Protein AF-B3QV83-F1 (afdb_monomer_lite)

Foldseek 3Di:
DPPPDLDDPVLVVLLVVLVVVLVVLVVVLVVQLVVLVVVLCVPQVDDQDDDPPDDPVRSVVVSVVSVVVSVVVSVVSNVVSVVVSVVVNVVSVVSNVVSVVSNVVVVVVVVVVVVVVD

Secondary structure (DSSP, 8-state):
-----SS-HHHHHHHHHHHHHHHHHHHHHHHHHHHHHHHHHHHH-PPP---TTS-HHHHHHHHHHHHHHHHHHHHHHHHHHHHHHHHHHHHHHHHHHHHHHHHHHHHHHHHHHHHTT-

Radius of gyration: 26.84 Å; chains: 1; bounding box: 63×29×76 Å

Structure (mmCIF, N/CA/C/O backbone):
data_AF-B3QV83-F1
#
_entry.id   AF-B3QV83-F1
#
loop_
_atom_site.group_PDB
_atom_site.id
_atom_site.type_symbol
_atom_site.label_atom_id
_atom_site.label_alt_id
_atom_site.label_comp_id
_atom_site.label_asym_id
_atom_site.label_entity_id
_atom_site.label_seq_id
_atom_site.pdbx_PDB_ins_code
_atom_site.Cartn_x
_atom_site.Cartn_y
_atom_site.Cartn_z
_atom_site.occupancy
_atom_site.B_iso_or_equiv
_atom_site.auth_seq_id
_atom_site.auth_comp_id
_atom_site.auth_asym_id
_atom_site.auth_atom_id
_atom_site.pdbx_PDB_model_num
ATOM 1 N N . MET A 1 1 ? 25.193 2.861 -41.547 1.00 38.16 1 MET A N 1
ATOM 2 C CA . MET A 1 1 ? 25.424 3.152 -40.115 1.00 38.16 1 MET A CA 1
ATOM 3 C C . MET A 1 1 ? 24.507 2.248 -39.310 1.00 38.16 1 MET A C 1
ATOM 5 O O . MET A 1 1 ? 23.304 2.331 -39.506 1.00 38.16 1 MET A O 1
ATOM 9 N N . LYS A 1 2 ? 25.043 1.333 -38.491 1.00 39.75 2 LYS A N 1
ATOM 10 C CA . LYS A 1 2 ? 24.214 0.571 -37.547 1.00 39.75 2 LYS A CA 1
ATOM 11 C C . LYS A 1 2 ? 23.797 1.547 -36.452 1.00 39.75 2 LYS A C 1
ATOM 13 O O . LYS A 1 2 ? 24.655 1.988 -35.692 1.00 39.75 2 LYS A O 1
ATOM 18 N N . THR A 1 3 ? 22.522 1.916 -36.405 1.00 45.28 3 THR A N 1
ATOM 19 C CA . THR A 1 3 ? 21.907 2.507 -35.216 1.00 45.28 3 THR A CA 1
ATOM 20 C C . THR A 1 3 ? 22.131 1.510 -34.094 1.00 45.28 3 THR A C 1
ATOM 22 O O . THR A 1 3 ? 21.501 0.461 -34.031 1.00 45.28 3 THR A O 1
ATOM 25 N N . SER A 1 4 ? 23.147 1.769 -33.280 1.00 53.59 4 SER A N 1
ATOM 26 C CA . SER A 1 4 ? 23.430 0.946 -32.124 1.00 53.59 4 SER A CA 1
ATOM 27 C C . SER A 1 4 ? 22.282 1.213 -31.152 1.00 53.59 4 SER A C 1
ATOM 29 O O . SER A 1 4 ? 22.175 2.306 -30.600 1.00 53.59 4 SER A O 1
ATOM 31 N N . THR A 1 5 ? 21.348 0.269 -31.073 1.00 60.72 5 THR A N 1
ATOM 32 C CA . THR A 1 5 ? 20.105 0.377 -30.309 1.00 60.72 5 THR A CA 1
ATOM 33 C C . THR A 1 5 ? 20.434 0.655 -28.849 1.00 60.72 5 THR A C 1
ATOM 35 O O . THR A 1 5 ? 21.227 -0.075 -28.252 1.00 60.72 5 THR A O 1
ATOM 38 N N . ILE A 1 6 ? 19.881 1.752 -28.308 1.00 77.56 6 ILE A N 1
ATOM 39 C CA . ILE A 1 6 ? 20.177 2.265 -26.958 1.00 77.56 6 ILE A CA 1
ATOM 40 C C . ILE A 1 6 ? 19.925 1.192 -25.895 1.00 77.56 6 ILE A C 1
ATOM 42 O O . ILE A 1 6 ? 20.788 0.948 -25.055 1.00 77.56 6 ILE A O 1
ATOM 46 N N . LEU A 1 7 ? 18.794 0.508 -26.032 1.00 83.44 7 LEU A N 1
ATOM 47 C CA . LEU A 1 7 ? 18.431 -0.720 -25.341 1.00 83.44 7 LEU A CA 1
ATOM 48 C C . LEU A 1 7 ? 18.154 -1.803 -26.387 1.00 83.44 7 LEU A C 1
ATOM 50 O O . LEU A 1 7 ? 17.688 -1.494 -27.488 1.00 83.44 7 LEU A O 1
ATOM 54 N N . SER A 1 8 ? 18.420 -3.059 -26.042 1.00 88.56 8 SER A N 1
ATOM 55 C CA . SER A 1 8 ? 17.972 -4.217 -26.822 1.00 88.56 8 SER A CA 1
ATOM 56 C C . SER A 1 8 ? 16.443 -4.333 -26.835 1.00 88.56 8 SER A C 1
ATOM 58 O O . SER A 1 8 ? 15.758 -3.793 -25.965 1.00 88.56 8 SER A O 1
ATOM 60 N N . ASP A 1 9 ? 15.890 -5.081 -27.792 1.00 88.44 9 ASP A N 1
ATOM 61 C CA . ASP A 1 9 ? 14.439 -5.307 -27.875 1.00 88.44 9 ASP A CA 1
ATOM 62 C C . ASP A 1 9 ? 13.879 -5.963 -26.600 1.00 88.44 9 ASP A C 1
ATOM 64 O O . ASP A 1 9 ? 12.792 -5.609 -26.142 1.00 88.44 9 ASP A O 1
ATOM 68 N N . SER A 1 10 ? 14.647 -6.862 -25.973 1.00 89.44 10 SER A N 1
ATOM 69 C CA . SER A 1 10 ? 14.299 -7.467 -24.683 1.00 89.44 10 SER A CA 1
ATOM 70 C C . SER A 1 10 ? 14.291 -6.461 -23.532 1.00 89.44 10 SER A C 1
ATOM 72 O O . SER A 1 10 ? 13.406 -6.518 -22.686 1.00 89.44 10 SER A O 1
ATOM 74 N N . GLU A 1 11 ? 15.239 -5.522 -23.501 1.00 89.94 11 GLU A N 1
ATOM 75 C CA . GLU A 1 11 ? 15.284 -4.474 -22.471 1.00 89.94 11 GLU A CA 1
ATOM 76 C C . GLU A 1 11 ? 14.153 -3.455 -22.663 1.00 89.94 11 GLU A C 1
ATOM 78 O O . GLU A 1 11 ? 13.557 -3.005 -21.688 1.00 89.94 11 GLU A O 1
ATOM 83 N N . TRP A 1 12 ? 13.792 -3.134 -23.910 1.00 91.56 12 TRP A N 1
ATOM 84 C CA . TRP A 1 12 ? 12.612 -2.317 -24.203 1.00 91.56 12 TRP A CA 1
ATOM 85 C C . TRP A 1 12 ? 11.315 -2.983 -23.761 1.00 91.56 12 TRP A C 1
ATOM 87 O O . TRP A 1 12 ? 10.416 -2.309 -23.253 1.00 91.56 12 TRP A O 1
ATOM 97 N N . HIS A 1 13 ? 11.203 -4.291 -23.980 1.00 90.94 13 HIS A N 1
ATOM 98 C CA . HIS A 1 13 ? 10.054 -5.061 -23.535 1.00 90.94 13 HIS A CA 1
ATOM 99 C C . HIS A 1 13 ? 9.966 -5.092 -22.005 1.00 90.94 13 HIS A C 1
ATOM 101 O O . HIS A 1 13 ? 8.907 -4.781 -21.460 1.00 90.94 13 HIS A O 1
ATOM 107 N N . ASP A 1 14 ? 11.078 -5.372 -21.316 1.00 90.56 14 ASP A N 1
ATOM 108 C CA . ASP A 1 14 ? 11.117 -5.375 -19.850 1.00 90.56 14 ASP A CA 1
ATOM 109 C C . ASP A 1 14 ? 10.786 -3.992 -19.274 1.00 90.56 14 ASP A C 1
ATOM 111 O O . ASP A 1 14 ? 9.914 -3.894 -18.418 1.00 90.56 14 ASP A O 1
ATOM 115 N N . LEU A 1 15 ? 11.367 -2.905 -19.798 1.00 89.44 15 LEU A N 1
ATOM 116 C CA . LEU A 1 15 ? 11.046 -1.539 -19.364 1.00 89.44 15 LEU A CA 1
ATOM 117 C C . LEU A 1 15 ? 9.541 -1.238 -19.454 1.00 89.44 15 LEU A C 1
ATOM 119 O O . LEU A 1 15 ? 8.960 -0.707 -18.506 1.00 89.44 15 LEU A O 1
ATOM 123 N N . ARG A 1 16 ? 8.888 -1.602 -20.568 1.00 89.00 16 ARG A N 1
ATOM 124 C CA . ARG A 1 16 ? 7.430 -1.436 -20.706 1.00 89.00 16 ARG A CA 1
ATOM 125 C C . ARG A 1 16 ? 6.666 -2.279 -19.689 1.00 89.00 16 ARG A C 1
ATOM 127 O O . ARG A 1 16 ? 5.724 -1.759 -19.096 1.00 89.00 16 ARG A O 1
ATOM 134 N N . SER A 1 17 ? 7.081 -3.528 -19.460 1.00 91.88 17 SER A N 1
ATOM 135 C CA . SER A 1 17 ? 6.470 -4.403 -18.449 1.00 91.88 17 SER A CA 1
ATOM 136 C C . SER A 1 17 ? 6.584 -3.799 -17.051 1.00 91.88 17 SER A C 1
ATOM 138 O O . SER A 1 17 ? 5.583 -3.689 -16.353 1.00 91.88 17 SER A O 1
ATOM 140 N N . GLN A 1 18 ? 7.768 -3.309 -16.661 1.00 87.69 18 GLN A N 1
ATOM 141 C CA . GLN A 1 18 ? 7.974 -2.695 -15.346 1.00 87.69 18 GLN A CA 1
ATOM 142 C C . GLN A 1 18 ? 7.105 -1.445 -15.144 1.00 87.69 18 GLN A C 1
ATOM 144 O O . GLN A 1 18 ? 6.528 -1.270 -14.070 1.00 87.69 18 GLN A O 1
ATOM 149 N N . ILE A 1 19 ? 6.977 -0.593 -16.169 1.00 86.81 19 ILE A N 1
ATOM 150 C CA . ILE A 1 19 ? 6.108 0.595 -16.125 1.00 86.81 19 ILE A CA 1
ATOM 151 C C . ILE A 1 19 ? 4.639 0.183 -15.987 1.00 86.81 19 ILE A C 1
ATOM 153 O O . ILE A 1 19 ? 3.923 0.722 -15.145 1.00 86.81 19 ILE A O 1
ATOM 157 N N . GLN A 1 20 ? 4.184 -0.772 -16.797 1.00 86.69 20 GLN A N 1
ATOM 158 C CA . GLN A 1 20 ? 2.798 -1.228 -16.768 1.00 86.69 20 GLN A CA 1
ATOM 159 C C . GLN A 1 20 ? 2.449 -1.889 -15.430 1.00 86.69 20 GLN A C 1
ATOM 161 O O . GLN A 1 20 ? 1.421 -1.580 -14.833 1.00 86.69 20 GLN A O 1
ATOM 166 N N . GLU A 1 21 ? 3.349 -2.711 -14.896 1.00 85.06 21 GLU A N 1
ATOM 167 C CA . GLU A 1 21 ? 3.164 -3.352 -13.598 1.00 85.06 21 GLU A CA 1
ATOM 168 C C . GLU A 1 21 ? 3.163 -2.344 -12.437 1.00 85.06 21 GLU A C 1
ATOM 170 O O . GLU A 1 21 ? 2.466 -2.570 -11.451 1.00 85.06 21 GLU A O 1
ATOM 175 N N . LEU A 1 22 ? 3.862 -1.205 -12.540 1.00 85.25 22 LEU A N 1
ATOM 176 C CA . LEU A 1 22 ? 3.736 -0.116 -11.560 1.00 85.25 22 LEU A CA 1
ATOM 177 C C . LEU A 1 22 ? 2.347 0.532 -11.576 1.00 85.25 22 LEU A C 1
ATOM 179 O O . LEU A 1 22 ? 1.787 0.806 -10.510 1.00 85.25 22 LEU A O 1
ATOM 183 N N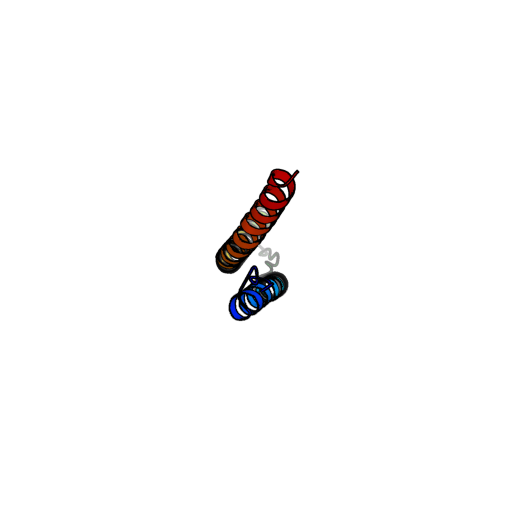 . PHE A 1 23 ? 1.766 0.759 -12.757 1.00 81.75 23 PHE A N 1
ATOM 184 C CA . PHE A 1 23 ? 0.388 1.250 -12.856 1.00 81.75 23 PHE A CA 1
ATOM 185 C C . PHE A 1 23 ? -0.605 0.239 -12.273 1.00 81.75 23 PHE A C 1
ATOM 187 O O . PHE A 1 23 ? -1.474 0.620 -11.486 1.00 81.75 23 PHE A O 1
ATOM 194 N N . ASP A 1 24 ? -0.422 -1.049 -12.564 1.00 83.31 24 ASP A N 1
ATOM 195 C CA . ASP A 1 24 ? -1.258 -2.116 -12.010 1.00 83.31 24 ASP A CA 1
ATOM 196 C C . ASP A 1 24 ? -1.128 -2.220 -10.485 1.00 83.31 24 ASP A C 1
ATOM 198 O O . ASP A 1 2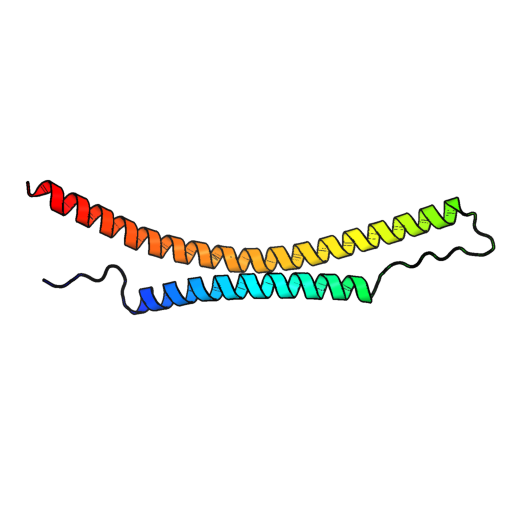4 ? -2.126 -2.417 -9.792 1.00 83.31 24 ASP A O 1
ATOM 202 N N . ILE A 1 25 ? 0.081 -2.068 -9.932 1.00 79.06 25 ILE A N 1
ATOM 203 C CA . ILE A 1 25 ? 0.301 -2.023 -8.479 1.00 79.06 25 ILE A CA 1
ATOM 204 C C . ILE A 1 25 ? -0.396 -0.810 -7.863 1.00 79.06 25 ILE A C 1
ATOM 206 O O . ILE A 1 25 ? -1.021 -0.943 -6.812 1.00 79.06 25 ILE A O 1
ATOM 210 N N . THR A 1 26 ? -0.340 0.348 -8.521 1.00 75.06 26 THR A N 1
ATOM 211 C CA . THR A 1 26 ? -1.016 1.567 -8.055 1.00 75.06 26 THR A CA 1
ATOM 212 C C . THR A 1 26 ? -2.532 1.371 -8.002 1.00 75.06 26 THR A C 1
ATOM 214 O O . THR A 1 26 ? -3.161 1.711 -7.003 1.00 75.06 26 THR A O 1
ATOM 217 N N . LEU A 1 27 ? -3.122 0.751 -9.028 1.00 78.19 27 LEU A N 1
ATOM 218 C CA . LEU A 1 27 ? -4.552 0.428 -9.048 1.00 78.19 27 LEU A CA 1
ATOM 219 C C . LEU A 1 27 ? -4.919 -0.608 -7.978 1.00 78.19 27 LEU A C 1
ATOM 221 O O . LEU A 1 27 ? -5.838 -0.386 -7.188 1.00 78.19 27 LEU A O 1
ATOM 225 N N . LYS A 1 28 ? -4.153 -1.701 -7.880 1.00 75.62 28 LYS A N 1
ATOM 226 C CA . LYS A 1 28 ? -4.340 -2.733 -6.845 1.00 75.62 28 LYS A CA 1
ATOM 227 C C . LYS A 1 28 ? -4.200 -2.169 -5.436 1.00 75.62 28 LYS A C 1
ATOM 229 O O . LYS A 1 28 ? -4.878 -2.643 -4.529 1.00 75.62 28 LYS A O 1
ATOM 234 N N . TYR A 1 29 ? -3.340 -1.172 -5.235 1.00 71.31 29 TYR A N 1
ATOM 235 C CA . TYR A 1 29 ? -3.206 -0.475 -3.962 1.00 71.31 29 TYR A CA 1
ATOM 236 C C . TYR A 1 29 ? -4.491 0.259 -3.593 1.00 71.31 29 TYR A C 1
ATOM 238 O O . TYR A 1 29 ? -5.004 0.070 -2.492 1.00 71.31 29 TYR A O 1
ATOM 246 N N . THR A 1 30 ? -5.037 1.051 -4.518 1.00 71.19 30 THR A N 1
ATOM 247 C CA . THR A 1 30 ? -6.296 1.772 -4.305 1.00 71.19 30 THR A CA 1
ATOM 248 C C . THR A 1 30 ? -7.439 0.808 -3.990 1.00 71.19 30 THR A C 1
ATOM 250 O O . THR A 1 30 ? -8.191 1.041 -3.044 1.00 71.19 30 THR A O 1
ATOM 253 N N . GLU A 1 31 ? -7.530 -0.312 -4.711 1.00 78.12 31 GLU A N 1
ATOM 254 C CA . GLU A 1 31 ? -8.537 -1.348 -4.459 1.00 78.12 31 GLU A CA 1
ATOM 255 C C . GLU A 1 31 ? -8.356 -2.050 -3.107 1.00 78.12 31 GLU A C 1
ATOM 257 O O . GLU A 1 31 ? -9.337 -2.285 -2.402 1.00 78.12 31 GLU A O 1
ATOM 262 N N . LEU A 1 32 ? -7.121 -2.384 -2.722 1.00 72.69 32 LEU A N 1
ATOM 263 C CA . LEU A 1 32 ? -6.824 -3.019 -1.435 1.00 72.69 32 LEU A CA 1
ATOM 264 C C . LEU A 1 32 ? -7.132 -2.095 -0.260 1.00 72.69 32 LEU A C 1
ATOM 266 O O . LEU A 1 32 ? -7.721 -2.539 0.722 1.00 72.69 32 LEU A O 1
ATOM 270 N N . VAL A 1 33 ? -6.756 -0.818 -0.357 1.00 69.94 33 VAL A N 1
ATOM 271 C CA . VAL A 1 33 ? -7.056 0.178 0.679 1.00 69.94 33 VAL A CA 1
ATOM 272 C C . VAL A 1 33 ? -8.564 0.364 0.821 1.00 69.94 33 VAL A C 1
ATOM 274 O O . VAL A 1 33 ? -9.053 0.371 1.948 1.00 69.94 33 VAL A O 1
ATOM 277 N N . ALA A 1 34 ? -9.301 0.457 -0.291 1.00 71.44 34 ALA A N 1
ATOM 278 C CA . ALA A 1 34 ? -10.759 0.543 -0.263 1.00 71.44 34 ALA A CA 1
ATOM 279 C C . ALA A 1 34 ? -11.381 -0.705 0.384 1.00 71.44 34 ALA A C 1
ATOM 281 O O . ALA A 1 34 ? -12.096 -0.592 1.374 1.00 71.44 34 ALA A O 1
ATOM 282 N N . ARG A 1 35 ? -11.018 -1.908 -0.086 1.00 78.38 35 ARG A N 1
ATOM 283 C CA . ARG A 1 35 ? -11.566 -3.169 0.440 1.00 78.38 35 ARG A CA 1
ATOM 284 C C . ARG A 1 35 ? -11.237 -3.411 1.906 1.00 78.38 35 ARG A C 1
ATOM 286 O O . ARG A 1 35 ? -12.101 -3.882 2.635 1.00 78.38 35 ARG A O 1
ATOM 293 N N . GLU A 1 36 ? -10.013 -3.133 2.353 1.00 71.00 36 GLU A N 1
ATOM 294 C CA . GLU A 1 36 ? -9.664 -3.335 3.763 1.00 71.00 36 GLU A CA 1
ATOM 295 C C . GLU A 1 36 ? -10.230 -2.250 4.675 1.00 71.00 36 GLU A C 1
ATOM 297 O O . GLU A 1 36 ? -10.568 -2.539 5.825 1.00 71.00 36 GLU A O 1
ATOM 302 N N . SER A 1 37 ? -10.398 -1.025 4.168 1.00 66.88 37 SER A N 1
ATOM 303 C CA . SER A 1 37 ? -11.164 0.002 4.871 1.00 66.88 37 SER A CA 1
ATOM 304 C C . SER A 1 37 ? -12.607 -0.461 5.085 1.00 66.88 37 SER A C 1
ATOM 306 O O . SER A 1 37 ? -13.079 -0.439 6.222 1.00 66.88 37 SER A O 1
ATOM 308 N N . ASP A 1 38 ? -13.263 -0.954 4.032 1.00 72.19 38 ASP A N 1
ATOM 309 C CA . ASP A 1 38 ? -14.647 -1.436 4.080 1.00 72.19 38 ASP A CA 1
ATOM 310 C C . ASP A 1 38 ? -14.784 -2.686 4.962 1.00 72.19 38 ASP A C 1
ATOM 312 O O . ASP A 1 38 ? -15.658 -2.749 5.821 1.00 72.19 38 ASP A O 1
ATOM 316 N N . ARG A 1 39 ? -13.862 -3.653 4.860 1.00 74.50 39 ARG A N 1
ATOM 317 C CA . ARG A 1 39 ? -13.894 -4.884 5.670 1.00 74.50 39 ARG A CA 1
ATOM 318 C C . ARG A 1 39 ? -13.843 -4.601 7.169 1.00 74.50 39 ARG A C 1
ATOM 320 O O . ARG A 1 39 ? -14.520 -5.275 7.942 1.00 74.50 39 ARG A O 1
ATOM 327 N N . ILE A 1 40 ? -13.007 -3.653 7.593 1.00 69.69 40 ILE A N 1
ATOM 328 C CA . ILE A 1 40 ? -12.884 -3.273 9.007 1.00 69.69 40 ILE A CA 1
ATOM 329 C C . ILE A 1 40 ? -14.105 -2.462 9.440 1.00 69.69 40 ILE A C 1
ATOM 331 O O . ILE A 1 40 ? -14.623 -2.677 10.536 1.00 69.69 40 ILE A O 1
ATOM 335 N N . TRP A 1 41 ? -14.593 -1.579 8.566 1.00 71.06 41 TRP A N 1
ATOM 336 C CA . TRP A 1 41 ? -15.806 -0.802 8.796 1.00 71.06 41 TRP A CA 1
ATOM 337 C C . TRP A 1 41 ? -17.040 -1.693 9.003 1.00 71.06 41 TRP A C 1
ATOM 339 O O . TRP A 1 41 ? -17.795 -1.467 9.945 1.00 71.06 41 TRP A O 1
ATOM 349 N N . ASP A 1 42 ? -17.195 -2.745 8.199 1.00 69.06 42 ASP A N 1
ATOM 350 C CA . ASP A 1 42 ? -18.358 -3.638 8.236 1.00 69.06 42 ASP A CA 1
ATOM 351 C C . ASP A 1 42 ? -18.305 -4.676 9.364 1.00 69.06 42 ASP A C 1
ATOM 353 O O . ASP A 1 42 ? -19.345 -5.071 9.888 1.00 69.06 42 ASP A O 1
ATOM 357 N N . LYS A 1 43 ? -17.114 -5.144 9.765 1.00 67.88 43 LYS A N 1
ATOM 358 C CA . LYS A 1 43 ? -16.994 -6.178 10.811 1.00 67.88 43 LYS A CA 1
ATOM 359 C C . LYS A 1 43 ? -17.095 -5.651 12.235 1.00 67.88 43 LYS A C 1
ATOM 361 O O . LYS A 1 43 ? -17.519 -6.403 13.111 1.00 67.88 43 LYS A O 1
ATOM 366 N N . SER A 1 44 ? -16.619 -4.432 12.477 1.00 65.25 44 SER A N 1
ATOM 367 C CA . SER A 1 44 ? -16.237 -4.040 13.837 1.00 65.25 44 SER A CA 1
ATOM 368 C C . SER A 1 44 ? -16.556 -2.593 14.179 1.00 65.25 44 SER A C 1
ATOM 370 O O . SER A 1 44 ? -15.960 -2.078 15.122 1.00 65.25 44 SER A O 1
ATOM 372 N N . ARG A 1 45 ? -17.457 -1.918 13.447 1.00 74.19 45 ARG A N 1
ATOM 373 C CA . ARG A 1 45 ? -17.883 -0.566 13.826 1.00 74.19 45 ARG A CA 1
ATOM 374 C C . ARG A 1 45 ? -18.416 -0.601 15.264 1.00 74.19 45 ARG A C 1
ATOM 376 O O . ARG A 1 45 ? -19.441 -1.240 15.496 1.00 74.19 45 ARG A O 1
ATOM 383 N N . PRO A 1 46 ? -17.753 0.066 16.224 1.00 81.62 46 PRO A N 1
ATOM 384 C CA . PRO A 1 46 ? -18.211 0.034 17.600 1.00 81.62 46 PRO A CA 1
ATOM 385 C C . PRO A 1 46 ? -19.562 0.734 17.702 1.00 81.62 46 PRO A C 1
ATOM 387 O O . PRO A 1 46 ? -19.710 1.872 17.252 1.00 81.62 46 PRO A O 1
ATOM 390 N N . GLU A 1 47 ? -20.539 0.059 18.294 1.00 85.00 47 GLU A N 1
ATOM 391 C CA . GLU A 1 47 ? -21.814 0.661 18.661 1.00 85.00 47 GLU A CA 1
ATOM 392 C C . GLU A 1 47 ? -21.766 1.113 20.118 1.00 85.00 47 GLU A C 1
ATOM 394 O O . GLU A 1 47 ? -21.171 0.466 20.985 1.00 85.00 47 GLU A O 1
ATOM 399 N N . PHE A 1 48 ? -22.385 2.257 20.396 1.00 87.81 48 PHE A N 1
ATOM 400 C CA . PHE A 1 48 ? -22.501 2.734 21.762 1.00 87.81 48 PHE A CA 1
ATOM 401 C C . PHE A 1 48 ? -23.588 1.941 22.491 1.00 87.81 48 PHE A C 1
ATOM 403 O O . PHE A 1 48 ? -24.770 2.031 22.154 1.00 87.81 48 PHE A O 1
ATOM 410 N N . HIS A 1 49 ? -23.197 1.216 23.537 1.00 85.12 49 HIS A N 1
ATOM 411 C CA . HIS A 1 49 ? -24.126 0.527 24.424 1.00 85.12 49 HIS A CA 1
ATOM 412 C C . HIS A 1 49 ? -23.887 0.942 25.873 1.00 85.12 49 HIS A C 1
ATOM 414 O O . HIS A 1 49 ? -22.841 0.663 26.456 1.00 85.12 49 HIS A O 1
ATOM 420 N N . LYS A 1 50 ? -24.898 1.569 26.475 1.00 89.56 50 LYS A N 1
ATOM 421 C CA . LYS A 1 50 ? -24.923 1.904 27.900 1.00 89.56 50 LYS A CA 1
ATOM 422 C C . LYS A 1 50 ? -25.733 0.849 28.653 1.00 89.56 50 LYS A C 1
ATOM 424 O O . LYS A 1 50 ? -26.885 0.599 28.307 1.00 89.56 50 LYS A O 1
ATOM 429 N N . LYS A 1 51 ? -25.175 0.273 29.722 1.00 87.00 51 LYS A N 1
ATOM 430 C CA . LYS A 1 51 ? -25.937 -0.602 30.633 1.00 87.00 51 LYS A CA 1
ATOM 431 C C . LYS A 1 51 ? -26.868 0.229 31.528 1.00 87.00 51 LYS A C 1
ATOM 433 O O . LYS A 1 51 ? -26.557 1.376 31.860 1.00 87.00 51 LYS A O 1
ATOM 438 N N . GLU A 1 52 ? -27.995 -0.344 31.951 1.00 85.75 52 GLU A N 1
ATOM 439 C CA . GLU A 1 52 ? -29.002 0.364 32.766 1.00 85.75 52 GLU A CA 1
ATOM 440 C C . GLU A 1 52 ? -28.400 0.976 34.042 1.00 85.75 52 GLU A C 1
ATOM 442 O O . GLU A 1 52 ? -28.628 2.151 34.318 1.00 85.75 52 GLU A O 1
ATOM 447 N N . ASN A 1 53 ? -27.515 0.239 34.723 1.00 88.69 53 ASN A N 1
ATOM 448 C CA . ASN A 1 53 ? -26.883 0.652 35.985 1.00 88.69 53 ASN A CA 1
ATOM 449 C C . ASN A 1 53 ? -25.532 1.377 35.822 1.00 88.69 53 ASN A C 1
ATOM 451 O O . ASN A 1 53 ? -24.822 1.572 36.805 1.00 88.69 53 ASN A O 1
ATOM 455 N N . GLN A 1 54 ? -25.135 1.732 34.597 1.00 89.94 54 GLN A N 1
ATOM 456 C CA . GLN A 1 54 ? -23.871 2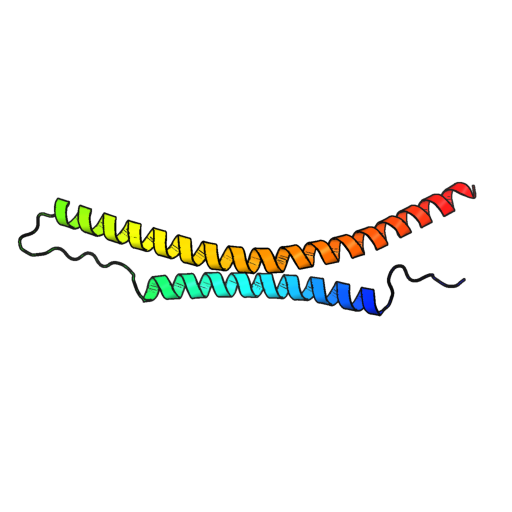.426 34.327 1.00 89.94 54 GLN A CA 1
ATOM 457 C C . GLN A 1 54 ? -24.102 3.937 34.214 1.00 89.94 54 GLN A C 1
ATOM 459 O O . GLN A 1 54 ? -25.101 4.363 33.620 1.00 89.94 54 GLN A O 1
ATOM 464 N N . SER A 1 55 ? -23.183 4.746 34.752 1.00 91.69 55 SER A N 1
ATOM 465 C CA . SER A 1 55 ? -23.200 6.194 34.525 1.00 91.69 55 SER A CA 1
ATOM 466 C C . SER A 1 55 ? -22.919 6.506 33.048 1.00 91.69 55 SER A C 1
ATOM 468 O O . SER A 1 55 ? -22.328 5.700 32.325 1.00 91.69 55 SER A O 1
ATOM 470 N N . LEU A 1 56 ? -23.391 7.657 32.564 1.00 89.75 56 LEU A N 1
ATOM 471 C CA . LEU A 1 56 ? -23.160 8.048 31.171 1.00 89.75 56 LEU A CA 1
ATOM 472 C C . LEU A 1 56 ? -21.666 8.260 30.891 1.00 89.75 56 LEU A C 1
ATOM 474 O O . LEU A 1 56 ? -21.182 7.806 29.858 1.00 89.75 56 LEU A O 1
ATOM 478 N N . ASP A 1 57 ? -20.946 8.880 31.824 1.00 90.31 57 ASP A N 1
ATOM 479 C CA . ASP A 1 57 ? -19.517 9.169 31.686 1.00 90.31 57 ASP A CA 1
ATOM 480 C C . ASP A 1 57 ? -18.685 7.882 31.646 1.00 90.31 57 ASP A C 1
ATOM 482 O O . ASP A 1 57 ? -17.816 7.738 30.787 1.00 90.31 57 ASP A O 1
ATOM 486 N N . ASP A 1 58 ? -19.018 6.891 32.481 1.00 88.75 58 ASP A N 1
ATOM 487 C CA . ASP A 1 58 ? -18.353 5.583 32.444 1.00 88.75 58 ASP A CA 1
ATOM 488 C C . ASP A 1 58 ? -18.635 4.846 31.126 1.00 88.75 58 ASP A C 1
ATOM 490 O O . ASP A 1 58 ? -17.757 4.181 30.577 1.00 88.75 58 ASP A O 1
ATOM 494 N N . ALA A 1 59 ? -19.860 4.946 30.597 1.00 89.62 59 ALA A N 1
ATOM 495 C CA . ALA A 1 59 ? -20.214 4.338 29.313 1.00 89.62 59 ALA A CA 1
ATOM 496 C C . ALA A 1 59 ? -19.480 5.009 28.141 1.00 89.62 59 ALA A C 1
ATOM 498 O O . ALA A 1 59 ? -19.021 4.322 27.227 1.00 89.62 59 ALA A O 1
ATOM 499 N N . LEU A 1 60 ? -19.334 6.337 28.177 1.00 90.44 60 LEU A N 1
ATOM 500 C CA . LEU A 1 60 ? -18.569 7.097 27.189 1.00 90.44 60 LEU A CA 1
ATOM 501 C C . LEU A 1 60 ? -17.073 6.779 27.262 1.00 90.44 60 LEU A C 1
ATOM 503 O O . LEU A 1 60 ? -16.452 6.610 26.216 1.00 90.44 60 LEU A O 1
ATOM 507 N N . GLY A 1 61 ? -16.512 6.632 28.465 1.00 90.50 61 GLY A N 1
ATOM 508 C CA . GLY A 1 61 ? -15.117 6.233 28.659 1.00 90.50 61 GLY A CA 1
ATOM 509 C C . GLY A 1 61 ? -14.813 4.875 28.025 1.00 90.50 61 GLY A C 1
ATOM 510 O O . GLY A 1 61 ? -13.911 4.766 27.196 1.00 90.50 61 GLY A O 1
ATOM 511 N N . VAL A 1 62 ? -15.634 3.861 28.323 1.00 89.19 62 VAL A N 1
ATOM 512 C CA . VAL A 1 62 ? -15.498 2.520 27.726 1.00 89.19 62 VAL A CA 1
ATOM 513 C C . VAL A 1 62 ? -15.651 2.572 26.205 1.00 89.19 62 VAL A C 1
ATOM 515 O O . VAL A 1 62 ? -14.866 1.970 25.475 1.00 89.19 62 VAL A O 1
ATOM 518 N N . TYR A 1 63 ? -16.637 3.314 25.700 1.00 90.00 63 TYR A N 1
ATOM 519 C CA . TYR A 1 63 ? -16.840 3.446 24.260 1.00 90.00 63 TYR A CA 1
ATOM 520 C C . TYR A 1 63 ? -15.652 4.124 23.560 1.00 90.00 63 TYR A C 1
ATOM 522 O O . TYR A 1 63 ? -15.234 3.684 22.488 1.00 90.00 63 TYR A O 1
ATOM 530 N N . GLN A 1 64 ? -15.056 5.145 24.182 1.00 90.06 64 GLN A N 1
ATOM 531 C CA . GLN A 1 64 ? -13.866 5.824 23.671 1.00 90.06 64 GLN A CA 1
ATOM 532 C C . GLN A 1 64 ? -12.658 4.879 23.596 1.00 90.06 64 GLN A C 1
ATOM 534 O O . GLN A 1 64 ? -11.913 4.909 22.615 1.00 90.06 64 GLN A O 1
ATOM 539 N N . GLU A 1 65 ? -12.464 4.017 24.596 1.00 91.00 65 GLU A N 1
ATOM 540 C CA . GLU A 1 65 ? -11.401 3.006 24.583 1.00 91.00 65 GLU A CA 1
ATOM 541 C C . GLU A 1 65 ? -11.585 1.997 23.445 1.00 91.00 65 GLU A C 1
ATOM 543 O O . GLU A 1 65 ? -10.632 1.716 22.713 1.00 91.00 65 GLU A O 1
ATOM 548 N N . VAL A 1 66 ? -12.812 1.509 23.241 1.00 87.94 66 VAL A N 1
ATOM 549 C CA . VAL A 1 66 ? -13.138 0.586 22.143 1.00 87.94 66 VAL A CA 1
ATOM 550 C C . VAL A 1 66 ? -12.923 1.256 20.781 1.00 87.94 66 VAL A C 1
ATOM 552 O O . VAL A 1 66 ? -12.332 0.651 19.886 1.00 87.94 66 VAL A O 1
ATOM 555 N N . LEU A 1 67 ? -13.326 2.522 20.622 1.00 88.00 67 LEU A N 1
ATOM 556 C CA . LEU A 1 67 ? -13.056 3.297 19.406 1.00 88.00 67 LEU A CA 1
ATOM 557 C C . LEU A 1 67 ? -11.555 3.453 19.144 1.00 88.00 67 LEU A C 1
ATOM 559 O O . LEU A 1 67 ? -11.106 3.280 18.010 1.00 88.00 67 LEU A O 1
ATOM 563 N N . ASN A 1 68 ? -10.767 3.749 20.177 1.00 89.00 68 ASN A N 1
ATOM 564 C CA . ASN A 1 68 ? -9.319 3.888 20.044 1.00 89.00 68 ASN A CA 1
ATOM 565 C C . ASN A 1 68 ? -8.664 2.566 19.614 1.00 89.00 68 ASN A C 1
ATOM 567 O O . ASN A 1 68 ? -7.818 2.567 18.717 1.00 89.00 68 ASN A O 1
ATOM 571 N N . GLN A 1 69 ? -9.079 1.438 20.199 1.00 88.12 69 GLN A N 1
ATOM 572 C CA . GLN A 1 69 ? -8.601 0.109 19.802 1.00 88.12 69 GLN A CA 1
ATOM 573 C C . GLN A 1 69 ? -8.957 -0.201 18.343 1.00 88.12 69 GLN A C 1
ATOM 575 O O . GLN A 1 69 ? -8.077 -0.563 17.562 1.00 88.12 69 GLN A O 1
ATOM 580 N N . PHE A 1 70 ? -10.209 0.044 17.948 1.00 85.75 70 PHE A N 1
ATOM 581 C CA . PHE A 1 70 ? -10.670 -0.114 16.569 1.00 85.75 70 PHE A CA 1
ATOM 582 C C . PHE A 1 70 ? -9.851 0.734 15.578 1.00 85.75 70 PHE A C 1
ATOM 584 O O . PHE A 1 70 ? -9.436 0.254 14.518 1.00 85.75 70 PHE A O 1
ATOM 591 N N . HIS A 1 71 ? -9.562 1.993 15.918 1.00 83.44 71 HIS A N 1
ATOM 592 C CA . HIS A 1 71 ? -8.748 2.870 15.077 1.00 83.44 71 HIS A CA 1
ATOM 593 C C . HIS A 1 71 ? -7.300 2.390 14.935 1.00 83.44 71 HIS A C 1
ATOM 595 O O . HIS A 1 71 ? -6.753 2.439 13.828 1.00 83.44 71 HIS A O 1
ATOM 601 N N . GLU A 1 72 ? -6.685 1.902 16.012 1.00 88.06 72 GLU A N 1
ATOM 602 C CA . GLU A 1 72 ? -5.327 1.356 15.971 1.00 88.06 72 GLU A CA 1
ATOM 603 C C . GLU A 1 72 ? -5.252 0.047 15.176 1.00 88.06 72 GLU A C 1
ATOM 605 O O . GLU A 1 72 ? -4.331 -0.132 14.375 1.00 88.06 72 GLU A O 1
ATOM 610 N N . GLU A 1 73 ? -6.240 -0.840 15.300 1.00 83.88 73 GLU A N 1
ATOM 611 C CA . GLU A 1 73 ? -6.340 -2.042 14.464 1.00 83.88 73 GLU A CA 1
ATOM 612 C C . GLU A 1 73 ? -6.458 -1.687 12.979 1.00 83.88 73 GLU A C 1
ATOM 614 O O . GLU A 1 73 ? -5.706 -2.213 12.149 1.00 83.88 73 GLU A O 1
ATOM 619 N N . ARG A 1 74 ? -7.324 -0.722 12.645 1.00 81.19 74 ARG A N 1
ATOM 620 C CA . ARG A 1 74 ? -7.478 -0.223 11.273 1.00 81.19 74 ARG A CA 1
ATOM 621 C C . ARG A 1 74 ? -6.174 0.343 10.723 1.00 81.19 74 ARG A C 1
ATOM 623 O O . ARG A 1 74 ? -5.775 0.032 9.602 1.00 81.19 74 ARG A O 1
ATOM 630 N N . LYS A 1 75 ? -5.480 1.151 11.524 1.00 82.75 75 LYS A N 1
ATOM 631 C CA . LYS A 1 75 ? -4.192 1.747 11.160 1.00 82.75 75 LYS A CA 1
ATOM 632 C C . LYS A 1 75 ? -3.114 0.684 10.941 1.00 82.75 75 LYS A C 1
ATOM 634 O O . LYS A 1 75 ? -2.359 0.787 9.977 1.00 82.75 75 LYS A O 1
ATOM 639 N N . ARG A 1 76 ? -3.044 -0.353 11.782 1.00 85.00 76 ARG A N 1
ATOM 640 C CA . ARG A 1 76 ? -2.085 -1.460 11.609 1.00 85.00 76 ARG A CA 1
ATOM 641 C C . ARG A 1 76 ? -2.341 -2.244 10.327 1.00 85.00 76 ARG A C 1
ATOM 643 O O . ARG A 1 76 ? -1.393 -2.478 9.580 1.00 85.00 76 ARG A O 1
ATOM 650 N N . ALA A 1 77 ? -3.593 -2.607 10.052 1.00 80.00 77 ALA A N 1
ATOM 651 C CA . ALA A 1 77 ? -3.961 -3.328 8.832 1.00 80.00 77 ALA A CA 1
ATOM 652 C C . ALA A 1 77 ? -3.634 -2.514 7.566 1.00 80.00 77 ALA A C 1
ATOM 654 O O . ALA A 1 77 ? -3.057 -3.042 6.609 1.00 80.00 77 ALA A O 1
ATOM 655 N N . TYR A 1 78 ? -3.914 -1.205 7.597 1.00 77.75 78 TYR A N 1
ATOM 656 C CA . TYR A 1 78 ? -3.508 -0.274 6.545 1.00 77.75 78 TYR A CA 1
ATOM 657 C C . TYR A 1 78 ? -1.984 -0.268 6.347 1.00 77.75 78 TYR A C 1
ATOM 659 O O . TYR A 1 78 ? -1.507 -0.477 5.234 1.00 77.75 78 TYR A O 1
ATOM 667 N N . LEU A 1 79 ? -1.207 -0.084 7.421 1.00 81.75 79 LEU A N 1
ATOM 668 C CA . LEU A 1 79 ? 0.255 0.003 7.345 1.00 81.75 79 LEU A CA 1
ATOM 669 C C . LEU A 1 79 ? 0.905 -1.291 6.846 1.00 81.75 79 LEU A C 1
ATOM 671 O O . LEU A 1 79 ? 1.860 -1.231 6.074 1.00 81.75 79 LEU A O 1
ATOM 675 N N . GLN A 1 80 ? 0.399 -2.458 7.250 1.00 82.62 80 GLN A N 1
ATOM 676 C CA . GLN A 1 80 ? 0.893 -3.746 6.751 1.00 82.62 80 GLN A CA 1
ATOM 677 C C . GLN A 1 80 ? 0.684 -3.877 5.239 1.00 82.62 80 GLN A C 1
ATOM 679 O O . GLN A 1 80 ? 1.611 -4.236 4.510 1.00 82.62 80 GLN A O 1
ATOM 684 N N . THR A 1 81 ? -0.511 -3.528 4.763 1.00 75.56 81 THR A N 1
ATOM 685 C CA . THR A 1 81 ? -0.855 -3.578 3.337 1.00 75.56 81 THR A CA 1
ATOM 686 C C . THR A 1 81 ? -0.027 -2.578 2.533 1.00 75.56 81 THR A C 1
ATOM 688 O O . THR A 1 81 ? 0.550 -2.940 1.506 1.00 75.56 81 THR A O 1
ATOM 691 N N . PHE A 1 82 ? 0.104 -1.349 3.038 1.00 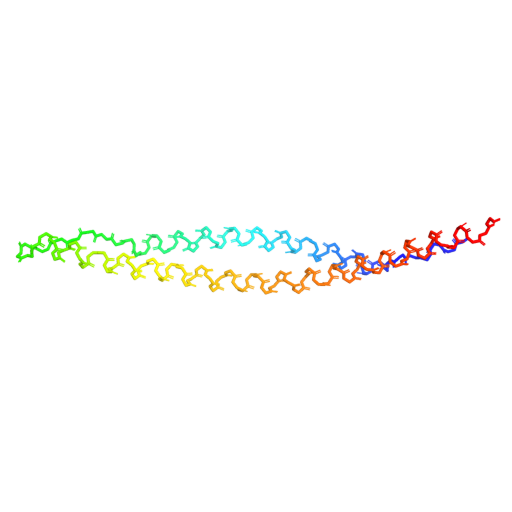77.75 82 PHE A N 1
ATOM 692 C CA . PHE A 1 82 ? 0.934 -0.306 2.442 1.00 77.75 82 PHE A CA 1
ATOM 693 C C . PHE A 1 82 ? 2.401 -0.722 2.339 1.00 77.75 82 PHE A C 1
ATOM 695 O O . PHE A 1 82 ? 2.987 -0.604 1.268 1.00 77.75 82 PHE A O 1
ATOM 702 N N . ASN A 1 83 ? 2.993 -1.250 3.412 1.00 78.12 83 ASN A N 1
ATOM 703 C CA . ASN A 1 83 ? 4.401 -1.649 3.410 1.00 78.12 83 ASN A CA 1
ATOM 704 C C . ASN A 1 83 ? 4.687 -2.768 2.402 1.00 78.12 83 ASN A C 1
ATOM 706 O O . ASN A 1 83 ? 5.720 -2.725 1.736 1.00 78.12 83 ASN A O 1
ATOM 710 N N . ARG A 1 84 ? 3.767 -3.730 2.247 1.00 74.88 84 ARG A N 1
ATOM 711 C CA . ARG A 1 84 ? 3.894 -4.792 1.240 1.00 74.88 84 ARG A CA 1
ATOM 712 C C . ARG A 1 84 ? 3.892 -4.224 -0.180 1.00 74.88 84 ARG A C 1
ATOM 714 O O . ARG A 1 84 ? 4.792 -4.508 -0.957 1.00 74.88 84 ARG A O 1
ATOM 721 N N . VAL A 1 85 ? 2.915 -3.375 -0.493 1.00 74.19 85 VAL A N 1
ATOM 722 C CA . VAL A 1 85 ? 2.791 -2.739 -1.816 1.00 74.19 85 VAL A CA 1
ATOM 723 C C . VAL A 1 85 ? 3.965 -1.804 -2.116 1.00 74.19 85 VAL A C 1
ATOM 725 O O . VAL A 1 85 ? 4.472 -1.764 -3.238 1.00 74.19 85 VAL A O 1
ATOM 728 N N . LYS A 1 86 ? 4.417 -1.056 -1.107 1.00 76.00 86 LYS A N 1
ATOM 729 C CA . LYS A 1 86 ? 5.570 -0.163 -1.204 1.00 76.00 86 LYS A CA 1
ATOM 730 C C . LYS A 1 86 ? 6.821 -0.945 -1.600 1.00 76.00 86 LYS A C 1
ATOM 732 O O . LYS A 1 86 ? 7.494 -0.527 -2.534 1.00 76.00 86 LYS A O 1
ATOM 737 N N . ALA A 1 87 ? 7.109 -2.066 -0.937 1.00 76.25 87 ALA A N 1
ATOM 738 C CA . ALA A 1 87 ? 8.275 -2.892 -1.252 1.00 76.25 87 ALA A CA 1
ATOM 739 C C . ALA A 1 87 ? 8.283 -3.339 -2.728 1.00 76.25 87 ALA A C 1
ATOM 741 O O . ALA A 1 87 ? 9.258 -3.078 -3.430 1.00 76.25 87 ALA A O 1
ATOM 742 N N . ASP A 1 88 ? 7.162 -3.875 -3.222 1.00 72.31 88 ASP A N 1
ATOM 743 C CA . ASP A 1 88 ? 7.027 -4.312 -4.622 1.00 72.31 88 ASP A CA 1
ATOM 744 C C . ASP A 1 88 ? 7.191 -3.158 -5.629 1.00 72.31 88 ASP A C 1
ATOM 746 O O . ASP A 1 88 ? 7.650 -3.359 -6.754 1.00 72.31 88 ASP A O 1
ATOM 750 N N . SER A 1 89 ? 6.823 -1.935 -5.236 1.00 78.88 89 SER A N 1
ATOM 751 C CA . SER A 1 89 ? 6.963 -0.739 -6.076 1.00 78.88 89 SER A CA 1
ATOM 752 C C . SER A 1 89 ? 8.416 -0.250 -6.154 1.00 78.88 89 SER A C 1
ATOM 754 O O . SER A 1 89 ? 8.865 0.165 -7.222 1.00 78.88 89 SER A O 1
ATOM 756 N N . PHE A 1 90 ? 9.171 -0.320 -5.050 1.00 81.56 90 PHE A N 1
ATOM 757 C CA . PHE A 1 90 ? 10.563 0.154 -4.986 1.00 81.56 90 PHE A CA 1
ATOM 758 C C . PHE A 1 90 ? 11.496 -0.626 -5.919 1.00 81.56 90 PHE A C 1
ATOM 760 O O . PHE A 1 90 ? 12.272 -0.017 -6.659 1.00 81.56 90 PHE A O 1
ATOM 767 N N . ASP A 1 91 ? 11.386 -1.955 -5.943 1.00 81.44 91 ASP A N 1
ATOM 768 C CA . ASP A 1 91 ? 12.225 -2.801 -6.802 1.00 81.44 91 ASP A CA 1
ATOM 769 C C . ASP A 1 91 ? 12.019 -2.497 -8.292 1.00 81.44 91 ASP A C 1
ATOM 771 O O . ASP A 1 91 ? 12.956 -2.545 -9.093 1.00 81.44 91 ASP A O 1
ATOM 775 N N . ARG A 1 92 ? 10.789 -2.146 -8.671 1.00 83.81 92 ARG A N 1
ATOM 776 C CA . ARG A 1 92 ? 10.424 -1.822 -10.054 1.00 83.81 92 ARG A CA 1
ATOM 777 C C . ARG A 1 92 ? 10.906 -0.445 -10.463 1.00 83.81 92 ARG A C 1
ATOM 779 O O . ARG A 1 92 ? 11.470 -0.312 -11.546 1.00 83.81 92 ARG A O 1
ATOM 786 N N . VAL A 1 93 ? 10.748 0.550 -9.587 1.00 86.94 93 VAL A N 1
ATOM 787 C CA . VAL A 1 93 ? 11.310 1.892 -9.800 1.00 86.94 93 VAL A CA 1
ATOM 788 C C . VAL A 1 93 ? 12.822 1.799 -9.999 1.00 86.94 93 VAL A C 1
ATOM 790 O O . VAL A 1 93 ? 13.318 2.298 -11.002 1.00 86.94 93 VAL A O 1
ATOM 793 N N . SER A 1 94 ? 13.534 1.045 -9.154 1.00 87.31 94 SER A N 1
ATOM 794 C CA . SER A 1 94 ? 14.985 0.859 -9.302 1.00 87.31 94 SER A CA 1
ATOM 795 C C . SER A 1 94 ? 15.379 0.219 -10.643 1.00 87.31 94 SER A C 1
ATOM 797 O O . SER A 1 94 ? 16.399 0.571 -11.237 1.00 87.31 94 SER A O 1
ATOM 799 N N . ARG A 1 95 ? 14.579 -0.721 -11.168 1.00 86.69 95 ARG A N 1
ATOM 800 C CA . ARG A 1 95 ? 14.815 -1.307 -12.502 1.00 86.69 95 ARG A CA 1
ATOM 801 C C . ARG A 1 95 ? 14.584 -0.301 -13.626 1.00 86.69 95 ARG A C 1
ATOM 803 O O . ARG A 1 95 ? 15.371 -0.269 -14.567 1.00 86.69 95 ARG A O 1
ATOM 810 N N . ILE A 1 96 ? 13.540 0.519 -13.525 1.00 89.31 96 ILE A N 1
ATOM 811 C CA . ILE A 1 96 ? 13.254 1.583 -14.497 1.00 89.31 96 ILE A CA 1
ATOM 812 C C . ILE A 1 96 ? 14.372 2.625 -14.491 1.00 89.31 96 ILE A C 1
ATOM 814 O O . ILE A 1 96 ? 14.864 2.974 -15.560 1.00 89.31 96 ILE A O 1
ATOM 818 N N . GLU A 1 97 ? 14.820 3.064 -13.314 1.00 86.0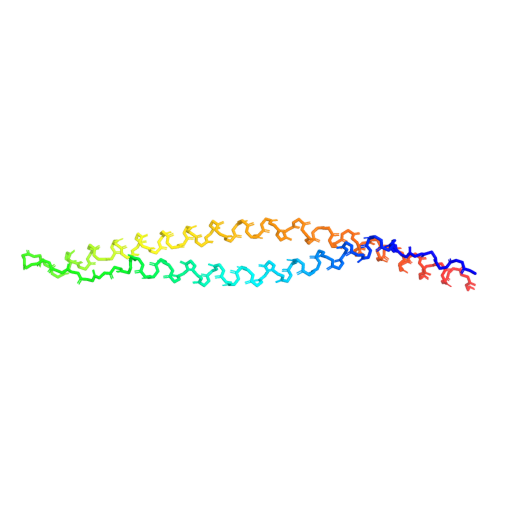0 97 GLU A N 1
ATOM 819 C CA . GLU A 1 97 ? 15.927 4.0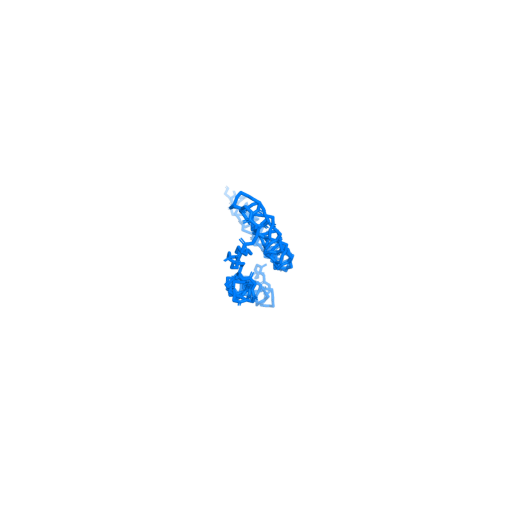15 -13.161 1.00 86.00 97 GLU A CA 1
ATOM 820 C C . GLU A 1 97 ? 17.192 3.519 -13.871 1.00 86.00 97 GLU A C 1
ATOM 822 O O . GLU A 1 97 ? 17.763 4.256 -14.668 1.00 86.00 97 GLU A O 1
ATOM 827 N N . LYS A 1 98 ? 17.556 2.238 -13.725 1.00 88.56 98 LYS A N 1
ATOM 828 C CA . LYS A 1 98 ? 18.701 1.645 -14.446 1.00 88.56 98 LYS A CA 1
ATOM 829 C C . LYS A 1 98 ? 18.559 1.696 -15.968 1.00 88.56 98 LYS A C 1
ATOM 831 O O . LYS A 1 98 ? 19.551 1.855 -16.680 1.00 88.56 98 LYS A O 1
ATOM 836 N N . TYR A 1 99 ? 17.349 1.518 -16.496 1.00 88.31 99 TYR A N 1
ATOM 837 C CA . TYR A 1 99 ? 17.116 1.658 -17.934 1.00 88.31 99 TYR A CA 1
ATOM 838 C C . TYR A 1 99 ? 17.185 3.119 -18.380 1.00 88.31 99 TYR A C 1
ATOM 840 O O . TYR A 1 99 ? 17.740 3.393 -19.444 1.00 88.31 99 TYR A O 1
ATOM 848 N N . LEU A 1 100 ? 16.677 4.051 -17.571 1.00 83.94 100 LEU A N 1
ATOM 849 C CA . LEU A 1 100 ? 16.767 5.486 -17.837 1.00 83.94 100 LEU A CA 1
ATOM 850 C C . LEU A 1 100 ? 18.216 5.987 -17.792 1.00 83.94 100 LEU A C 1
ATOM 852 O O . LEU A 1 100 ? 18.599 6.753 -18.671 1.00 83.94 100 LEU A O 1
ATOM 856 N N . GLU A 1 101 ? 19.036 5.505 -16.857 1.00 85.44 101 GLU A N 1
ATOM 857 C CA . GLU A 1 101 ? 20.477 5.786 -16.795 1.00 85.44 101 GLU A CA 1
ATOM 858 C C . GLU A 1 101 ? 21.182 5.342 -18.084 1.00 85.44 101 GLU A C 1
ATOM 860 O O . GLU A 1 101 ? 21.824 6.155 -18.746 1.00 85.44 101 GLU A O 1
ATOM 865 N N . LYS A 1 102 ? 20.964 4.094 -18.530 1.00 83.75 102 LYS A N 1
ATOM 866 C CA . LYS A 1 102 ? 21.509 3.590 -19.808 1.00 83.75 102 LYS A CA 1
ATOM 867 C C . LYS A 1 102 ? 21.085 4.434 -21.012 1.00 83.75 102 LYS A C 1
ATOM 869 O O . LYS A 1 102 ? 21.855 4.593 -21.961 1.00 83.75 102 LYS A O 1
ATOM 874 N N . ILE A 1 103 ? 19.845 4.924 -21.006 1.00 82.38 103 ILE A N 1
ATOM 875 C CA . ILE A 1 103 ? 19.336 5.808 -22.055 1.00 82.38 103 ILE A CA 1
ATOM 876 C C . ILE A 1 103 ? 20.051 7.165 -21.993 1.00 82.38 103 ILE A C 1
ATOM 878 O O . ILE A 1 103 ? 20.532 7.639 -23.023 1.00 82.38 103 ILE A O 1
ATOM 882 N N . SER A 1 104 ? 20.167 7.754 -20.801 1.00 77.12 104 SER A N 1
ATOM 883 C CA . SER A 1 104 ? 20.787 9.062 -20.566 1.00 77.12 104 SER A CA 1
ATOM 884 C C . SER A 1 104 ? 22.271 9.078 -20.929 1.00 77.12 104 SER A C 1
ATOM 886 O O . SER A 1 104 ? 22.688 9.916 -21.727 1.00 77.12 104 SER A O 1
ATOM 888 N N . ASP A 1 105 ? 23.051 8.107 -20.444 1.00 78.56 105 ASP A N 1
ATOM 889 C CA . ASP A 1 105 ? 24.496 7.986 -20.708 1.00 78.56 105 ASP A CA 1
ATOM 890 C C . ASP A 1 105 ? 24.808 7.976 -22.209 1.00 78.56 105 ASP A C 1
ATOM 892 O O . ASP A 1 105 ? 25.831 8.481 -22.684 1.00 78.56 105 ASP A O 1
ATOM 896 N N . ARG A 1 106 ? 23.896 7.398 -22.988 1.00 71.06 106 ARG A N 1
ATOM 897 C CA . ARG A 1 106 ? 24.051 7.238 -24.428 1.00 71.06 106 ARG A CA 1
ATOM 898 C C . ARG A 1 106 ? 23.607 8.461 -25.218 1.00 71.06 106 ARG A C 1
ATOM 900 O O . ARG A 1 106 ? 24.194 8.741 -26.264 1.00 71.06 106 ARG A O 1
ATOM 907 N N . ILE A 1 107 ? 22.612 9.193 -24.722 1.00 68.00 107 ILE A N 1
ATOM 908 C CA . ILE A 1 107 ? 22.195 10.485 -25.278 1.00 68.00 107 ILE A CA 1
ATOM 909 C C . ILE A 1 107 ? 23.289 11.535 -25.027 1.00 68.00 107 ILE A C 1
ATOM 911 O O . ILE A 1 107 ? 23.705 12.205 -25.973 1.00 68.00 107 ILE A O 1
ATOM 915 N N . ASP A 1 108 ? 23.845 11.598 -23.815 1.00 59.38 108 ASP A N 1
ATOM 916 C CA . ASP A 1 108 ? 24.936 12.522 -23.471 1.00 59.38 108 ASP A CA 1
ATOM 917 C C . ASP A 1 108 ? 26.241 12.195 -24.215 1.00 59.38 108 ASP A C 1
ATOM 919 O O . ASP A 1 108 ? 26.931 13.092 -24.712 1.00 59.38 108 ASP A O 1
ATOM 923 N N . GLY A 1 109 ? 26.567 10.907 -24.370 1.00 57.25 109 GLY A N 1
ATOM 924 C CA . GLY A 1 109 ? 27.696 10.464 -25.192 1.00 57.25 109 GLY A CA 1
ATOM 925 C C . GLY A 1 109 ? 27.524 10.796 -26.679 1.00 57.25 109 GLY A C 1
ATOM 926 O O . GLY A 1 109 ? 28.487 11.185 -27.343 1.00 57.25 109 GLY A O 1
ATOM 927 N N . SER A 1 110 ? 26.295 10.703 -27.201 1.00 55.72 110 SER A N 1
ATOM 928 C CA . SER A 1 110 ? 25.969 11.098 -28.576 1.00 55.72 110 SER A CA 1
ATOM 929 C C . SER A 1 110 ? 26.100 12.609 -28.786 1.00 55.72 110 SER A C 1
ATOM 931 O O . SER A 1 110 ? 26.611 13.024 -29.824 1.00 55.72 110 SER A O 1
ATOM 933 N N . PHE A 1 111 ? 25.685 13.425 -27.811 1.00 49.72 111 PHE A N 1
ATOM 934 C CA . PHE A 1 111 ? 25.765 14.887 -27.883 1.00 49.72 111 PHE A CA 1
ATOM 935 C C . PHE A 1 111 ? 27.216 15.398 -27.835 1.00 49.72 111 PHE A C 1
ATOM 937 O O . PHE A 1 111 ? 27.610 16.247 -28.636 1.00 49.72 111 PHE A O 1
ATOM 944 N N . ARG A 1 112 ? 28.059 14.828 -26.961 1.00 52.59 112 ARG A N 1
ATOM 945 C CA . ARG A 1 112 ? 29.495 15.170 -26.883 1.00 52.59 112 ARG A CA 1
ATOM 946 C C . ARG A 1 112 ? 30.288 14.740 -28.121 1.00 52.59 112 ARG A C 1
ATOM 948 O O . ARG A 1 112 ? 31.224 15.424 -28.520 1.00 52.59 112 ARG A O 1
ATOM 955 N N . ALA A 1 113 ? 29.920 13.624 -28.752 1.00 53.00 113 ALA A N 1
ATOM 956 C CA . ALA A 1 113 ? 30.558 13.172 -29.990 1.00 53.00 113 ALA A CA 1
ATOM 957 C C . ALA A 1 113 ? 30.214 14.055 -31.205 1.00 53.00 113 ALA A C 1
ATOM 959 O O . ALA A 1 113 ? 31.016 14.143 -32.136 1.00 53.00 113 ALA A O 1
ATOM 960 N N . SER A 1 114 ? 29.042 14.703 -31.210 1.00 51.44 114 SER A N 1
ATOM 961 C CA . SER A 1 114 ? 28.652 15.649 -32.262 1.00 51.44 114 SER A CA 1
ATOM 962 C C . SER A 1 114 ? 29.316 17.021 -32.135 1.00 51.44 114 SER A C 1
ATOM 964 O O . SER A 1 114 ? 29.598 17.624 -33.161 1.00 51.44 114 SER A O 1
ATOM 966 N N . THR A 1 115 ? 29.620 17.493 -30.921 1.00 51.03 115 THR A N 1
ATOM 967 C CA . THR A 1 115 ? 30.252 18.810 -30.699 1.00 51.03 115 THR A CA 1
ATOM 968 C C . THR A 1 115 ? 31.781 18.791 -30.757 1.00 51.03 115 THR A C 1
ATOM 970 O O . THR A 1 115 ? 32.394 19.837 -30.904 1.00 51.03 115 THR A O 1
ATOM 973 N N . ALA A 1 116 ? 32.420 17.621 -30.674 1.00 52.56 116 ALA A N 1
ATOM 974 C CA . ALA A 1 116 ? 33.875 17.474 -30.818 1.00 52.56 116 ALA A CA 1
ATOM 975 C C . ALA A 1 116 ? 34.357 17.366 -32.284 1.00 52.56 116 ALA A C 1
ATOM 977 O O . ALA A 1 116 ? 35.544 17.150 -32.527 1.00 52.56 116 ALA A O 1
ATOM 978 N N . LYS A 1 117 ? 33.437 17.430 -33.257 1.00 49.47 117 LYS A N 1
ATOM 979 C CA . LYS A 1 117 ? 33.720 17.369 -34.703 1.00 49.47 117 LYS A CA 1
ATOM 980 C C . LYS A 1 117 ? 33.566 18.715 -35.423 1.00 49.47 117 LYS A C 1
ATOM 982 O O . LYS A 1 117 ? 33.701 18.738 -36.646 1.00 49.47 117 LYS A O 1
ATOM 987 N N . GLU A 1 118 ? 33.294 19.786 -34.686 1.00 43.34 118 GLU A N 1
ATOM 988 C CA . GLU A 1 118 ? 33.387 21.178 -35.151 1.00 43.34 118 GLU A CA 1
ATOM 989 C C . GLU A 1 118 ? 34.715 21.790 -34.695 1.00 43.34 118 GLU A C 1
ATOM 991 O O . GLU A 1 118 ? 35.312 22.536 -35.502 1.00 43.34 118 GLU A O 1
#

pLDDT: mean 78.0, std 12.84, range [38.16, 91.88]

Organism: Chloroherpeton thalassium (strain ATCC 35110 / GB-78) (NCBI:txid517418)

Sequence (118 aa):
MKTSTILSDSEWHDLRSQIQELFDITLKYTELVARESDRIWDKSRPEFHKKENQSLDDALGVYQEVLNQFHEERKRAYLQTFNRVKADSFDRVSRIEKYLEKISDRIDGSFRASTAKE